Protein AF-A0A0V1LX92-F1 (afdb_monomer_lite)

InterPro domains:
  IPR004875 DDE superfamily endonuclease domain [PF03184] (35-81)
  IPR050863 Centromere and Transposable Element-Derived Protein [PTHR19303] (2-74)

Radius of gyration: 16.99 Å; chains: 1; bounding box: 35×37×46 Å

Structure (mmCIF, N/CA/C/O backbone):
data_AF-A0A0V1LX92-F1
#
_entry.id   AF-A0A0V1LX92-F1
#
loop_
_atom_site.group_PDB
_atom_site.id
_atom_site.type_symbol
_atom_site.label_atom_id
_atom_site.label_alt_id
_atom_site.label_comp_id
_atom_site.label_asym_id
_atom_site.label_entity_id
_atom_site.label_seq_id
_atom_site.pdbx_PDB_ins_code
_atom_site.Cartn_x
_atom_site.Cartn_y
_atom_site.Cartn_z
_atom_site.occupancy
_atom_site.B_iso_or_equiv
_atom_site.auth_seq_id
_atom_site.auth_comp_id
_atom_site.auth_asym_id
_atom_site.auth_atom_id
_atom_site.pdbx_PDB_model_num
ATOM 1 N N . LEU A 1 1 ? 13.844 -5.878 -19.851 1.00 78.12 1 LEU A N 1
ATOM 2 C CA . LEU A 1 1 ? 13.465 -4.606 -19.190 1.00 78.12 1 LEU A CA 1
ATOM 3 C C . LEU A 1 1 ? 13.637 -4.802 -17.695 1.00 78.12 1 LEU A C 1
ATOM 5 O O . LEU A 1 1 ? 13.125 -5.791 -17.189 1.00 78.12 1 LEU A O 1
ATOM 9 N N . VAL A 1 2 ? 14.383 -3.928 -17.021 1.00 91.50 2 VAL A N 1
ATOM 10 C CA . VAL A 1 2 ? 14.595 -4.022 -15.568 1.00 91.50 2 VAL A CA 1
ATOM 11 C C . VAL A 1 2 ? 13.520 -3.200 -14.863 1.00 91.50 2 VAL A C 1
ATOM 13 O O . VAL A 1 2 ? 13.313 -2.032 -15.202 1.00 91.50 2 VAL A O 1
ATOM 16 N N . TYR A 1 3 ? 12.835 -3.830 -13.914 1.00 95.38 3 TYR A N 1
ATOM 17 C CA . TYR A 1 3 ? 11.839 -3.208 -13.048 1.00 95.38 3 TYR A CA 1
ATOM 18 C C . TYR A 1 3 ? 12.308 -3.311 -11.607 1.00 95.38 3 TYR A C 1
ATOM 20 O O . TYR A 1 3 ? 12.867 -4.335 -11.218 1.00 95.38 3 TYR A O 1
ATOM 28 N N . ASN A 1 4 ? 12.057 -2.259 -10.837 1.00 95.31 4 ASN A N 1
ATOM 29 C CA . ASN A 1 4 ? 12.191 -2.295 -9.393 1.00 95.31 4 ASN A CA 1
ATOM 30 C C . ASN A 1 4 ? 10.801 -2.326 -8.762 1.00 95.31 4 ASN A C 1
ATOM 32 O O . ASN A 1 4 ? 9.892 -1.651 -9.256 1.00 95.31 4 ASN A O 1
ATOM 36 N N . ALA A 1 5 ? 10.662 -3.082 -7.678 1.00 95.19 5 ALA A N 1
ATOM 37 C CA . ALA A 1 5 ? 9.459 -3.120 -6.868 1.00 95.19 5 ALA A CA 1
ATOM 38 C C . ALA A 1 5 ? 9.816 -2.822 -5.414 1.00 95.19 5 ALA A C 1
ATOM 40 O O . ALA A 1 5 ? 10.834 -3.310 -4.929 1.00 95.19 5 ALA A O 1
ATOM 41 N N . ASP A 1 6 ? 8.993 -2.020 -4.747 1.00 94.94 6 ASP A N 1
ATOM 42 C CA . ASP A 1 6 ? 9.214 -1.644 -3.354 1.00 94.94 6 ASP A CA 1
ATOM 43 C C . ASP A 1 6 ? 7.890 -1.468 -2.606 1.00 94.94 6 ASP A C 1
ATOM 45 O O . ASP A 1 6 ? 6.865 -1.087 -3.193 1.00 94.94 6 ASP A O 1
ATOM 49 N N . GLU A 1 7 ? 7.923 -1.767 -1.311 1.00 93.69 7 GLU A N 1
ATOM 50 C CA . GLU A 1 7 ? 6.779 -1.681 -0.408 1.00 93.69 7 GLU A CA 1
ATOM 51 C C . GLU A 1 7 ? 6.832 -0.383 0.396 1.00 93.69 7 GLU A C 1
ATOM 53 O O . GLU A 1 7 ? 7.842 -0.032 1.000 1.00 93.69 7 GLU A O 1
ATOM 58 N N . THR A 1 8 ? 5.710 0.328 0.455 1.00 92.12 8 THR A N 1
ATOM 59 C CA . THR A 1 8 ? 5.573 1.526 1.282 1.00 92.12 8 THR A CA 1
ATOM 60 C C . THR A 1 8 ? 4.306 1.469 2.121 1.00 92.12 8 THR A C 1
ATOM 62 O O . THR A 1 8 ? 3.261 0.990 1.682 1.00 92.12 8 THR A O 1
ATOM 65 N N . SER A 1 9 ? 4.386 1.967 3.350 1.00 90.19 9 SER A N 1
ATOM 66 C CA . SER A 1 9 ? 3.237 2.057 4.248 1.00 90.19 9 SER A CA 1
ATOM 67 C C . SER A 1 9 ? 2.531 3.396 4.060 1.00 90.19 9 SER A C 1
ATOM 69 O O . SER A 1 9 ? 3.101 4.456 4.307 1.00 90.19 9 SER A O 1
ATOM 71 N N . LEU A 1 10 ? 1.258 3.354 3.678 1.00 86.56 10 LEU A N 1
ATOM 72 C CA . LEU A 1 10 ? 0.388 4.519 3.586 1.00 86.56 10 LEU A CA 1
ATOM 73 C C . LEU A 1 10 ? -0.433 4.649 4.873 1.00 86.56 10 LEU A C 1
ATOM 75 O O . LEU A 1 10 ? -1.208 3.760 5.235 1.00 86.56 10 LEU A O 1
ATOM 79 N N . ILE A 1 11 ? -0.281 5.781 5.556 1.00 81.25 11 ILE A N 1
ATOM 80 C CA . ILE A 1 11 ? -1.062 6.117 6.749 1.00 81.25 11 ILE A CA 1
ATOM 81 C C . ILE A 1 11 ? -2.267 6.949 6.310 1.00 81.25 11 ILE A C 1
ATOM 83 O O . ILE A 1 11 ? -2.105 7.992 5.679 1.00 81.25 11 ILE A O 1
ATOM 87 N N . TRP A 1 12 ? -3.475 6.514 6.662 1.00 72.81 12 TRP A N 1
ATOM 88 C CA . TRP A 1 12 ? -4.712 7.239 6.380 1.00 72.81 12 TRP A CA 1
ATOM 89 C C . TRP A 1 12 ? -5.491 7.510 7.674 1.00 72.81 12 TRP A C 1
ATOM 91 O O . TRP A 1 12 ? -5.282 6.843 8.689 1.00 72.81 12 TRP A O 1
ATOM 101 N N . LYS A 1 13 ? -6.345 8.547 7.649 1.00 69.62 13 LYS A N 1
ATOM 102 C CA . LYS A 1 13 ? -7.053 9.120 8.819 1.00 69.62 13 LYS A CA 1
ATOM 103 C C . LYS A 1 13 ? -6.156 9.687 9.933 1.00 69.62 13 LYS A C 1
ATOM 105 O O . LYS A 1 13 ? -6.635 9.954 11.033 1.00 69.62 13 LYS A O 1
ATOM 110 N N . TYR A 1 14 ? -4.876 9.935 9.654 1.00 73.75 14 TYR A N 1
ATOM 111 C CA . TYR A 1 14 ? -4.003 10.599 10.617 1.00 73.75 14 TYR A CA 1
ATOM 112 C C . TYR A 1 14 ? -4.373 12.078 10.755 1.00 73.75 14 TYR A C 1
ATOM 114 O O . TYR A 1 14 ? -4.311 12.831 9.784 1.00 73.75 14 TYR A O 1
ATOM 122 N N . LEU A 1 15 ? -4.743 12.494 11.964 1.00 73.25 15 LEU A N 1
ATOM 123 C CA . LEU A 1 15 ? -4.924 13.904 12.286 1.00 73.25 15 LEU A CA 1
ATOM 124 C C . LEU A 1 15 ? -3.551 14.552 12.514 1.00 73.25 15 LEU A C 1
ATOM 126 O O . LEU A 1 15 ? -2.753 14.000 13.275 1.00 73.25 15 LEU A O 1
ATOM 130 N N . PRO A 1 16 ? -3.263 15.719 11.908 1.00 70.38 16 PRO A N 1
ATOM 131 C CA . PRO A 1 16 ? -2.034 16.456 12.180 1.00 70.38 16 PRO A CA 1
ATOM 132 C C . PRO A 1 16 ? -1.952 16.818 13.662 1.00 70.38 16 PRO A C 1
ATOM 134 O O . PRO A 1 16 ? -2.920 17.332 14.217 1.00 70.38 16 PRO A O 1
ATOM 137 N N . GLU A 1 17 ? -0.798 16.596 14.292 1.00 65.94 17 GLU A N 1
ATOM 138 C CA . GLU A 1 17 ? -0.639 16.707 15.750 1.00 65.94 17 GLU A CA 1
ATOM 139 C C . GLU A 1 17 ? -0.848 18.112 16.326 1.00 65.94 17 GLU A C 1
ATOM 141 O O . GLU A 1 17 ? -1.105 18.230 17.527 1.00 65.94 17 GLU A O 1
ATOM 146 N N . THR A 1 18 ? -0.726 19.139 15.483 1.00 66.19 18 THR A N 1
ATOM 147 C CA . THR A 1 18 ? -0.634 20.557 15.856 1.00 66.19 18 THR A CA 1
ATOM 148 C C . THR A 1 18 ? -1.828 21.394 15.396 1.00 66.19 18 THR A C 1
ATOM 150 O O . THR A 1 18 ? -1.812 22.616 15.529 1.00 66.19 18 THR A O 1
ATOM 153 N N . SER A 1 19 ? -2.879 20.778 14.850 1.00 69.88 19 SER A N 1
ATOM 154 C CA . SER A 1 19 ? -4.075 21.531 14.453 1.00 69.88 19 SER A CA 1
ATOM 155 C C . SER A 1 19 ? -4.959 21.848 15.667 1.00 69.88 19 SER A C 1
ATOM 157 O O . SER A 1 19 ? -5.081 21.020 16.573 1.00 69.88 19 SER A O 1
ATOM 159 N N . LEU A 1 20 ? -5.627 23.012 15.672 1.00 65.75 20 LEU A N 1
ATOM 160 C CA . LEU A 1 20 ? -6.606 23.376 16.713 1.00 65.75 20 LEU A CA 1
ATOM 161 C C . LEU A 1 20 ? -7.674 22.283 16.892 1.00 65.75 20 LEU A C 1
ATOM 163 O O . LEU A 1 20 ? -8.002 21.917 18.016 1.00 65.75 20 LEU A O 1
ATOM 167 N N . VAL A 1 21 ? -8.131 21.695 15.781 1.00 67.06 21 VAL A N 1
ATOM 168 C CA . VAL A 1 21 ? -9.067 20.560 15.767 1.00 67.06 21 VAL A CA 1
ATOM 169 C C . VAL A 1 21 ? -8.474 19.347 16.490 1.00 67.06 21 VAL A C 1
ATOM 171 O O . VAL A 1 21 ? -9.132 18.786 17.357 1.00 67.06 21 VAL A O 1
ATOM 174 N N . SER A 1 22 ? -7.209 18.992 16.233 1.00 66.25 22 SER A N 1
ATOM 175 C CA . SER A 1 22 ? -6.556 17.864 16.914 1.00 66.25 22 SER A CA 1
ATOM 176 C C . SER A 1 22 ? -6.363 18.077 18.417 1.00 66.25 22 SER A C 1
ATOM 178 O O . SER A 1 22 ? -6.462 17.117 19.175 1.00 66.25 22 SER A O 1
ATOM 180 N N . MET A 1 23 ? -6.102 19.309 18.873 1.00 66.75 23 MET A N 1
ATOM 181 C CA . MET A 1 23 ? -6.008 19.602 20.309 1.00 66.75 23 MET A CA 1
ATOM 182 C C . MET A 1 23 ? -7.373 19.458 20.980 1.00 66.75 23 MET A C 1
ATOM 184 O O . MET A 1 23 ? -7.460 18.824 22.028 1.00 66.75 23 MET A O 1
ATOM 188 N N . MET A 1 24 ? -8.434 19.978 20.354 1.00 68.19 24 MET A N 1
ATOM 189 C CA . MET A 1 24 ? -9.800 19.862 20.872 1.00 68.19 24 MET A CA 1
ATOM 190 C C . MET A 1 24 ? -10.288 18.407 20.879 1.00 68.19 24 MET A C 1
ATOM 192 O O . MET A 1 24 ? -10.848 17.949 21.876 1.00 68.19 24 MET A O 1
ATOM 196 N N . GLU A 1 25 ? -10.024 17.645 19.817 1.00 72.00 25 GLU A N 1
ATOM 197 C CA . GLU A 1 25 ? -10.385 16.228 19.745 1.00 72.00 25 GLU A CA 1
ATOM 198 C C . GLU A 1 25 ? -9.602 15.381 20.755 1.00 72.00 25 GLU A C 1
ATOM 200 O O . GLU A 1 25 ? -10.212 14.564 21.434 1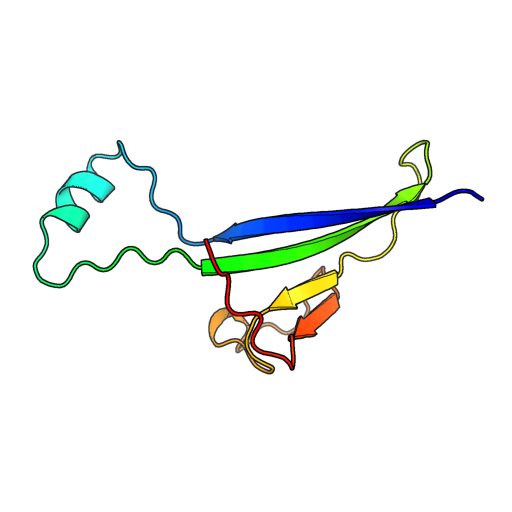.00 72.00 25 GLU A O 1
ATOM 205 N N . LYS A 1 26 ? -8.293 15.615 20.950 1.00 70.44 26 LYS A N 1
ATOM 206 C CA . LYS A 1 26 ? -7.490 14.930 21.988 1.00 70.44 26 LYS A CA 1
ATOM 207 C C . LYS A 1 26 ? -8.046 15.133 23.399 1.00 70.44 26 LYS A C 1
ATOM 209 O O . LYS A 1 26 ? -7.882 14.257 24.244 1.00 70.44 26 LYS A O 1
ATOM 214 N N . THR A 1 27 ? -8.675 16.278 23.659 1.00 74.56 27 THR A N 1
ATOM 215 C CA . THR A 1 27 ? -9.291 16.590 24.958 1.00 74.56 27 THR A CA 1
ATOM 216 C C . THR A 1 27 ? -10.713 16.047 25.120 1.00 74.56 27 THR A C 1
ATOM 218 O O . THR A 1 27 ? -11.247 16.077 26.228 1.00 74.56 27 THR A O 1
ATOM 221 N N . ALA A 1 28 ? -11.336 15.533 24.054 1.00 79.25 28 ALA A N 1
ATOM 222 C CA . ALA A 1 28 ? -12.675 14.962 24.118 1.00 79.25 28 ALA A CA 1
ATOM 223 C C . ALA A 1 28 ? -12.667 13.589 24.816 1.00 79.25 28 ALA A C 1
ATOM 225 O O . ALA A 1 28 ? -11.818 12.731 24.552 1.00 79.25 28 ALA A O 1
ATOM 226 N N . SER A 1 29 ? -13.644 13.350 25.695 1.00 69.81 29 SER A N 1
ATOM 227 C CA . SER A 1 29 ? -13.790 12.058 26.367 1.00 69.81 29 SER A CA 1
ATOM 228 C C . SER A 1 29 ? -14.089 10.951 25.345 1.00 69.81 29 SER A C 1
ATOM 230 O O . SER A 1 29 ? -15.031 11.034 24.561 1.00 69.81 29 SER A O 1
ATOM 232 N N . GLY A 1 30 ? -13.257 9.905 25.333 1.00 70.31 30 GLY A N 1
ATOM 233 C CA . GLY A 1 30 ? -13.378 8.788 24.387 1.00 70.31 30 GLY A CA 1
ATOM 234 C C . GLY A 1 30 ? -12.621 8.957 23.064 1.00 70.31 30 GLY A C 1
ATOM 235 O O . GLY A 1 30 ? -12.781 8.119 22.174 1.00 70.31 30 GLY A O 1
ATOM 236 N N . PHE A 1 31 ? -11.778 9.986 22.918 1.00 70.81 31 PHE A N 1
ATOM 237 C CA . PHE A 1 31 ? -10.935 10.135 21.733 1.00 70.81 31 PHE A CA 1
ATOM 238 C C . PHE A 1 31 ? -9.961 8.961 21.568 1.00 70.81 31 PHE A C 1
ATOM 240 O O . PHE A 1 31 ? -9.157 8.652 22.449 1.00 70.81 31 PHE A O 1
ATOM 247 N N . LYS A 1 32 ? -10.005 8.326 20.393 1.00 67.56 32 LYS A N 1
ATOM 248 C CA . LYS A 1 32 ? -9.043 7.314 19.958 1.00 67.56 32 LYS 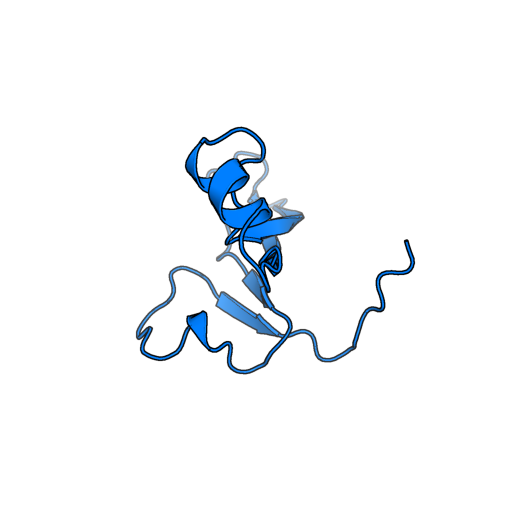A CA 1
ATOM 249 C C . LYS A 1 32 ? -8.458 7.752 18.627 1.00 67.56 32 LYS A C 1
ATOM 251 O O . LYS A 1 32 ? -9.187 7.869 17.644 1.00 67.56 32 LYS A O 1
ATOM 256 N N . LEU A 1 33 ? -7.140 7.944 18.588 1.00 67.50 33 LEU A N 1
ATOM 257 C CA . LEU A 1 33 ? -6.441 8.279 17.353 1.00 67.50 33 LEU A CA 1
ATOM 258 C C . LEU A 1 33 ? -6.687 7.176 16.314 1.00 67.50 33 LEU A C 1
ATOM 260 O O . LEU A 1 33 ? -6.270 6.028 16.488 1.00 67.50 33 LEU A O 1
ATOM 264 N N . CYS A 1 34 ? -7.381 7.519 15.230 1.00 65.56 34 CYS A N 1
ATOM 265 C CA . CYS A 1 34 ? -7.655 6.590 14.143 1.00 65.56 34 CYS A CA 1
ATOM 266 C C . CYS A 1 34 ? -6.459 6.568 13.185 1.00 65.56 34 CYS A C 1
ATOM 268 O O . CYS A 1 34 ? -6.481 7.175 12.121 1.00 65.56 34 CYS A O 1
ATOM 270 N N . LYS A 1 35 ? -5.380 5.895 13.589 1.00 71.19 35 LYS A N 1
ATOM 271 C CA . LYS A 1 35 ? -4.236 5.625 12.715 1.00 71.19 35 LYS A CA 1
ATOM 272 C C . LYS A 1 35 ? -4.460 4.279 12.040 1.00 71.19 35 LYS A C 1
ATOM 274 O O . LYS A 1 35 ? -4.240 3.232 12.648 1.00 71.19 35 LYS A O 1
ATOM 279 N N . GLU A 1 36 ? -4.919 4.301 10.797 1.00 76.50 36 GLU A N 1
ATOM 280 C CA . GLU A 1 36 ? -4.998 3.094 9.980 1.00 76.50 36 GLU A CA 1
ATOM 281 C C . GLU A 1 36 ? -3.857 3.119 8.956 1.00 76.50 36 GLU A C 1
ATOM 283 O O . GLU A 1 36 ? -3.634 4.112 8.264 1.00 76.50 36 GLU A O 1
ATOM 288 N N . THR A 1 37 ? -3.093 2.031 8.892 1.00 82.00 37 THR A N 1
ATOM 289 C CA . THR A 1 37 ? -2.005 1.846 7.929 1.00 82.00 37 THR A CA 1
ATOM 290 C C . THR A 1 37 ? -2.382 0.757 6.937 1.00 82.00 37 THR A C 1
ATOM 292 O O . THR A 1 37 ? -3.000 -0.251 7.297 1.00 82.00 37 THR A O 1
ATOM 295 N N . VAL A 1 38 ? -2.045 0.984 5.673 1.00 87.06 38 VAL A N 1
ATOM 296 C CA . VAL A 1 38 ? -2.195 0.026 4.573 1.00 87.06 38 VAL A CA 1
ATOM 297 C C . VAL A 1 38 ? -0.883 -0.035 3.806 1.00 87.06 38 VAL A C 1
ATOM 299 O O . VAL A 1 38 ? -0.189 0.973 3.697 1.00 87.06 38 VAL A O 1
ATOM 302 N N . THR A 1 39 ? -0.535 -1.204 3.286 1.00 91.94 39 THR A N 1
ATOM 303 C CA . THR A 1 39 ? 0.714 -1.394 2.541 1.00 91.94 39 THR A CA 1
ATOM 304 C C . THR A 1 39 ? 0.445 -1.205 1.057 1.00 91.94 39 THR A C 1
ATOM 306 O O . THR A 1 39 ? -0.561 -1.684 0.536 1.00 91.94 39 THR A O 1
ATOM 309 N N . LEU A 1 40 ? 1.333 -0.499 0.371 1.00 93.69 40 LEU A N 1
ATOM 310 C CA . LEU A 1 40 ? 1.282 -0.263 -1.061 1.00 93.69 40 LEU A CA 1
ATOM 311 C C . LEU A 1 40 ? 2.543 -0.841 -1.699 1.00 93.69 40 LEU A C 1
ATOM 313 O O . LEU A 1 40 ? 3.650 -0.429 -1.363 1.00 93.69 40 LEU A O 1
ATOM 317 N N . LEU A 1 41 ? 2.375 -1.759 -2.644 1.00 95.19 41 LEU A N 1
ATOM 318 C CA . LEU A 1 41 ? 3.468 -2.257 -3.470 1.00 95.19 41 LEU A CA 1
ATOM 319 C C . LEU A 1 41 ? 3.494 -1.468 -4.782 1.00 95.19 41 LEU A C 1
ATOM 321 O O . LEU A 1 41 ? 2.521 -1.457 -5.548 1.00 95.19 41 LEU A O 1
ATOM 325 N N . CYS A 1 42 ? 4.618 -0.807 -5.031 1.00 94.94 42 CYS A N 1
ATOM 326 C CA . CYS A 1 42 ? 4.881 -0.051 -6.249 1.00 94.94 42 CYS A CA 1
ATOM 327 C C . CYS A 1 42 ? 5.851 -0.835 -7.131 1.00 94.94 42 CYS A C 1
ATOM 329 O O . CYS A 1 42 ? 6.799 -1.417 -6.619 1.00 94.94 42 CYS A O 1
ATOM 331 N N . CYS A 1 43 ? 5.662 -0.817 -8.453 1.00 95.81 43 CYS A N 1
ATOM 332 C CA . CYS A 1 43 ? 6.630 -1.392 -9.386 1.00 95.81 43 CYS A CA 1
ATOM 333 C C . CYS A 1 43 ? 6.746 -0.546 -10.658 1.00 95.81 43 CYS A C 1
ATOM 335 O O . CYS A 1 43 ? 5.740 -0.215 -11.292 1.00 95.81 43 CYS A O 1
ATOM 337 N N . ALA A 1 44 ? 7.972 -0.175 -11.028 1.00 96.44 44 ALA A N 1
ATOM 338 C CA . ALA A 1 44 ? 8.256 0.709 -12.156 1.00 96.44 44 ALA A CA 1
ATOM 339 C C . ALA A 1 44 ? 9.583 0.361 -12.841 1.00 96.44 44 ALA A C 1
ATOM 341 O O . ALA A 1 44 ? 10.476 -0.237 -12.238 1.00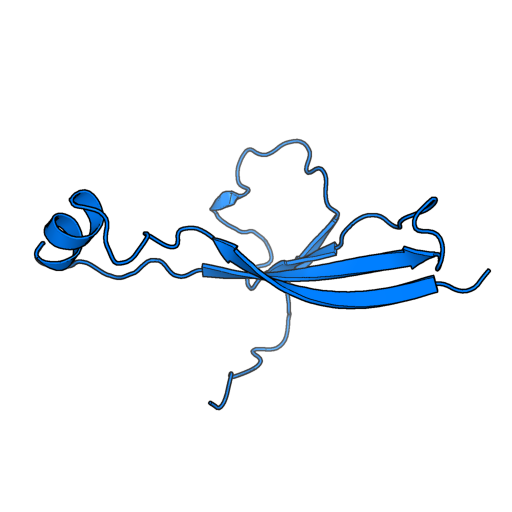 96.44 44 ALA A O 1
ATOM 342 N N . ASN A 1 45 ? 9.718 0.737 -14.114 1.00 95.56 45 ASN A N 1
ATOM 343 C CA . ASN A 1 45 ? 11.002 0.647 -14.805 1.00 95.56 45 ASN A CA 1
ATOM 344 C C . ASN A 1 45 ? 11.968 1.739 -14.312 1.00 95.56 45 ASN A C 1
ATOM 346 O O . ASN A 1 45 ? 11.548 2.749 -13.749 1.00 95.56 45 ASN A O 1
ATOM 350 N N . ALA A 1 46 ? 13.266 1.564 -14.568 1.00 93.19 46 ALA A N 1
ATOM 351 C CA . ALA A 1 46 ? 14.311 2.465 -14.063 1.00 93.19 46 ALA A CA 1
ATOM 352 C C . ALA A 1 46 ? 14.141 3.946 -14.470 1.00 93.19 46 ALA A C 1
ATOM 354 O O . ALA A 1 46 ? 14.576 4.835 -13.749 1.00 93.19 46 ALA A O 1
ATOM 355 N N . ILE A 1 47 ? 13.502 4.213 -15.614 1.00 93.44 47 ILE A N 1
ATOM 356 C CA . ILE A 1 47 ? 13.286 5.571 -16.150 1.00 93.44 47 ILE A CA 1
ATOM 357 C C . ILE A 1 47 ? 11.909 6.133 -15.723 1.00 93.44 47 ILE A C 1
ATOM 359 O O . ILE A 1 47 ? 11.611 7.305 -15.927 1.00 93.44 47 ILE A O 1
ATOM 363 N N . GLY A 1 48 ? 11.042 5.314 -15.121 1.00 91.69 48 GLY A N 1
ATOM 364 C CA . GLY A 1 48 ? 9.720 5.711 -14.626 1.00 91.69 48 GLY A CA 1
ATOM 365 C C . GLY A 1 48 ? 8.639 5.916 -15.695 1.00 91.69 48 GLY A C 1
ATOM 366 O O . GLY A 1 48 ? 7.529 6.322 -15.343 1.00 91.69 48 GLY A O 1
ATOM 367 N N . SER A 1 49 ? 8.935 5.628 -16.969 1.00 94.19 49 SER A N 1
ATOM 368 C CA . SER A 1 49 ? 8.001 5.760 -18.099 1.00 94.19 49 SER A CA 1
ATOM 369 C C . SER A 1 49 ? 6.915 4.687 -18.125 1.00 94.19 49 SER A C 1
ATOM 371 O O . SER A 1 49 ? 5.860 4.892 -18.719 1.00 94.19 49 SER A O 1
ATOM 373 N N . HIS A 1 50 ? 7.159 3.551 -17.476 1.00 95.44 50 HIS A N 1
ATOM 374 C CA . HIS A 1 50 ? 6.177 2.490 -17.326 1.00 95.44 50 HIS A CA 1
ATOM 375 C C . HIS A 1 50 ? 6.118 2.028 -15.874 1.00 95.44 50 HIS A C 1
ATOM 377 O O . HIS A 1 50 ? 7.147 1.810 -15.227 1.00 95.44 50 HIS A O 1
ATOM 383 N N . ARG A 1 51 ? 4.894 1.873 -15.373 1.00 93.69 51 ARG A N 1
ATOM 384 C CA . ARG A 1 51 ? 4.597 1.453 -14.004 1.00 93.69 51 ARG A CA 1
ATOM 385 C C . ARG A 1 51 ? 3.517 0.387 -14.049 1.00 93.69 51 ARG A C 1
ATOM 387 O O . ARG A 1 51 ? 2.568 0.512 -14.822 1.00 93.69 51 ARG A O 1
ATOM 394 N N . LEU A 1 52 ? 3.666 -0.646 -13.231 1.00 93.94 52 LEU A N 1
ATOM 395 C CA . LEU A 1 52 ? 2.613 -1.637 -13.046 1.00 93.94 52 LEU A CA 1
ATOM 396 C C . LEU A 1 52 ? 1.482 -1.044 -12.187 1.00 93.94 52 LEU A C 1
ATOM 398 O O . LEU A 1 52 ? 1.720 -0.083 -11.446 1.00 93.94 52 LEU A O 1
ATOM 402 N N . PRO A 1 53 ? 0.256 -1.597 -12.265 1.00 95.00 53 PRO A N 1
ATOM 403 C CA . PRO A 1 53 ? -0.823 -1.218 -11.363 1.00 95.00 53 PRO A CA 1
ATOM 404 C C . PRO A 1 53 ? -0.388 -1.337 -9.901 1.00 95.00 53 PRO A C 1
ATOM 406 O O . PRO A 1 53 ? 0.232 -2.326 -9.511 1.00 95.00 53 PRO A O 1
ATOM 409 N N . LEU A 1 54 ? -0.731 -0.333 -9.096 1.00 95.38 54 LEU A N 1
ATOM 410 C CA . LEU A 1 54 ? -0.456 -0.352 -7.663 1.00 95.38 54 LEU A CA 1
ATOM 411 C C . LEU A 1 54 ? -1.255 -1.466 -6.988 1.00 95.38 54 LEU A C 1
ATOM 413 O O . LEU A 1 54 ? -2.457 -1.603 -7.243 1.00 95.38 54 LEU A O 1
ATOM 417 N N . LEU A 1 55 ? -0.601 -2.204 -6.095 1.00 95.12 55 LEU A N 1
ATOM 418 C CA . LEU A 1 55 ? -1.251 -3.186 -5.236 1.00 95.12 55 LEU A CA 1
ATOM 419 C C . LEU A 1 55 ? -1.377 -2.615 -3.824 1.00 95.12 55 LEU A C 1
ATOM 421 O O . LEU A 1 55 ? -0.381 -2.358 -3.153 1.00 95.12 55 LEU A O 1
ATOM 425 N N . LEU A 1 56 ? -2.615 -2.424 -3.385 1.00 92.88 56 LEU A N 1
ATOM 426 C CA . LEU A 1 56 ? -2.969 -2.023 -2.034 1.00 92.88 56 LEU A CA 1
ATOM 427 C C . LEU A 1 56 ? -3.295 -3.271 -1.211 1.00 92.88 56 LEU A C 1
ATOM 429 O O . LEU A 1 56 ? -4.278 -3.955 -1.494 1.00 92.88 56 LEU A O 1
ATOM 433 N N . VAL A 1 57 ? -2.508 -3.536 -0.172 1.00 91.88 57 VAL A N 1
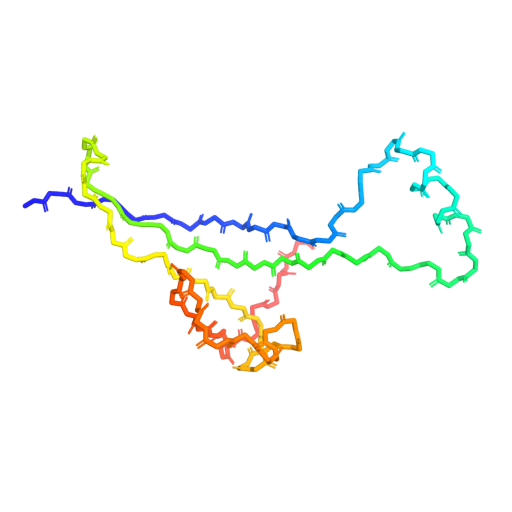ATOM 434 C CA . VAL A 1 57 ? -2.707 -4.657 0.749 1.00 91.88 57 VAL A CA 1
ATOM 435 C C . VAL A 1 57 ? -3.234 -4.135 2.082 1.00 91.88 57 VAL A C 1
ATOM 437 O O . VAL A 1 57 ? -2.581 -3.355 2.778 1.00 91.88 57 VAL A O 1
ATOM 440 N N . GLY A 1 58 ? -4.446 -4.557 2.443 1.00 89.25 58 GLY A N 1
ATOM 441 C CA . GLY A 1 58 ? -5.060 -4.225 3.730 1.00 89.25 58 GLY A CA 1
ATOM 442 C C . GLY A 1 58 ? -5.156 -5.410 4.692 1.00 89.25 58 GLY A C 1
ATOM 443 O O . GLY A 1 58 ? -4.730 -6.524 4.407 1.00 89.25 58 GLY A O 1
ATOM 444 N N . LYS A 1 59 ? -5.768 -5.169 5.857 1.00 85.69 59 LYS A N 1
ATOM 445 C CA . LYS A 1 59 ? -5.945 -6.186 6.913 1.00 85.69 59 LYS A CA 1
ATOM 446 C C . LYS A 1 59 ? -7.200 -7.052 6.752 1.00 85.69 59 LYS A C 1
ATOM 448 O O . LYS A 1 59 ? -7.304 -8.097 7.378 1.00 85.69 59 LYS A O 1
ATOM 453 N N . SER A 1 60 ? -8.190 -6.599 5.984 1.00 87.25 60 SER A N 1
ATOM 454 C CA . SER A 1 60 ? -9.504 -7.246 5.885 1.00 87.25 60 SER A CA 1
ATOM 455 C C . SER A 1 60 ? -9.856 -7.515 4.438 1.00 87.25 60 SER A C 1
ATOM 457 O O . SER A 1 60 ? -9.790 -6.611 3.624 1.00 87.25 60 SER A O 1
ATOM 459 N N . LYS A 1 61 ? -10.367 -8.709 4.135 1.00 89.19 61 LYS A N 1
ATOM 460 C CA . LYS A 1 61 ? -10.867 -9.060 2.798 1.00 89.19 61 LYS A CA 1
ATOM 461 C C . LYS A 1 61 ? -11.878 -8.062 2.226 1.00 89.19 61 LYS A C 1
ATOM 463 O O . LYS A 1 61 ? -11.967 -7.892 1.014 1.00 89.19 61 LYS A O 1
ATOM 468 N N . ARG A 1 62 ? -12.680 -7.433 3.090 1.00 87.38 62 ARG A N 1
ATOM 469 C CA . ARG A 1 62 ? -13.696 -6.443 2.710 1.00 87.38 62 ARG A CA 1
ATOM 470 C C . ARG A 1 62 ? -13.625 -5.241 3.651 1.00 87.38 62 ARG A C 1
ATOM 472 O O . ARG A 1 62 ? -14.336 -5.214 4.660 1.00 87.38 62 ARG A O 1
ATOM 479 N N . PRO A 1 63 ? -12.766 -4.250 3.366 1.00 85.88 63 PRO A N 1
ATOM 480 C CA . PRO A 1 63 ? -12.664 -3.056 4.191 1.00 85.88 63 PRO A CA 1
ATOM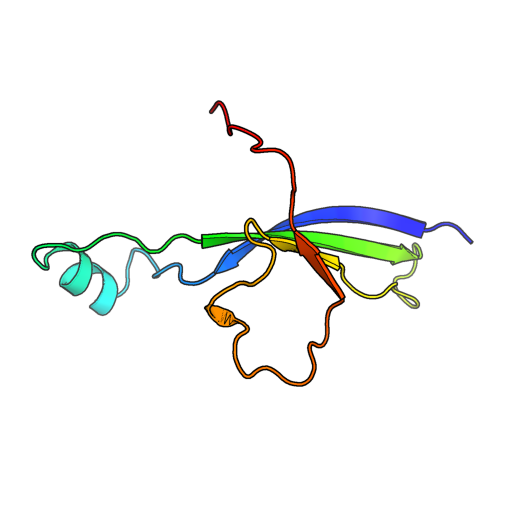 481 C C . PRO A 1 63 ? -13.966 -2.262 4.161 1.00 85.88 63 PRO A C 1
ATOM 483 O O . PRO A 1 63 ? -14.512 -1.986 3.094 1.00 85.88 63 PRO A O 1
ATOM 486 N N . ARG A 1 64 ? -14.434 -1.822 5.334 1.00 84.44 64 ARG A N 1
ATOM 487 C CA . ARG A 1 64 ? -15.637 -0.978 5.440 1.00 84.44 64 ARG A CA 1
ATOM 488 C C . ARG A 1 64 ? -15.510 0.322 4.645 1.00 84.44 64 ARG A C 1
ATOM 490 O O . ARG A 1 64 ? -16.489 0.780 4.075 1.00 84.44 64 ARG A O 1
ATOM 497 N N . ALA A 1 65 ? -14.299 0.871 4.563 1.00 80.38 65 ALA A N 1
ATOM 498 C CA . ALA A 1 65 ? -14.010 2.093 3.814 1.00 80.38 65 ALA A CA 1
ATOM 499 C C . ALA A 1 65 ? -14.172 1.952 2.290 1.00 80.38 65 ALA A C 1
ATOM 501 O O . ALA A 1 65 ? -14.230 2.958 1.596 1.00 80.38 65 ALA A O 1
ATOM 502 N N . MET A 1 66 ? -14.241 0.723 1.772 1.00 84.38 66 MET A N 1
ATOM 503 C CA . MET A 1 66 ? -14.384 0.441 0.341 1.00 84.38 66 MET A CA 1
ATOM 504 C C . MET A 1 66 ? -15.791 -0.050 -0.028 1.00 84.38 66 MET A C 1
ATOM 506 O O . MET A 1 66 ? -16.045 -0.395 -1.181 1.00 84.38 66 MET A O 1
ATOM 510 N N . ILE A 1 67 ? -16.727 -0.086 0.927 1.00 87.50 67 ILE A N 1
ATOM 511 C CA . ILE A 1 67 ? -18.126 -0.429 0.648 1.00 87.50 67 ILE A CA 1
ATOM 512 C C . ILE A 1 67 ? -18.732 0.658 -0.247 1.00 87.50 67 ILE A C 1
ATOM 514 O O . ILE A 1 67 ? -18.622 1.844 0.045 1.00 87.50 67 ILE A O 1
ATOM 518 N N . GLY A 1 68 ? -19.374 0.248 -1.344 1.00 87.81 68 GLY A N 1
ATOM 519 C CA . GLY A 1 68 ? -19.986 1.165 -2.314 1.00 87.81 68 GLY A CA 1
ATOM 520 C C . GLY A 1 68 ? -19.014 1.748 -3.345 1.00 87.81 68 GLY A C 1
ATOM 521 O O . GLY A 1 68 ? -19.452 2.439 -4.264 1.00 87.81 68 GLY A O 1
ATOM 522 N N . VAL A 1 69 ? -17.716 1.440 -3.254 1.00 87.75 69 VAL A N 1
ATOM 523 C CA . VAL A 1 69 ? -16.738 1.836 -4.274 1.00 87.75 69 VAL A CA 1
ATOM 524 C C . VAL A 1 69 ? -16.824 0.870 -5.455 1.00 87.75 69 VAL A C 1
ATOM 526 O O . VAL A 1 69 ? -16.496 -0.306 -5.333 1.00 87.75 69 VAL A O 1
ATOM 529 N N . GLN A 1 70 ? -17.273 1.369 -6.608 1.00 84.81 70 GLN A N 1
ATOM 530 C CA . GLN A 1 70 ? -17.506 0.540 -7.800 1.00 84.81 70 GLN A CA 1
ATOM 531 C C . GLN A 1 70 ? -16.222 0.219 -8.575 1.00 84.81 70 GLN A C 1
ATOM 533 O O . GLN A 1 70 ? -16.092 -0.862 -9.142 1.00 84.81 70 GLN A O 1
ATOM 538 N N . LYS A 1 71 ? -15.262 1.151 -8.604 1.00 88.31 71 LYS A N 1
ATOM 539 C CA . LYS A 1 71 ? -13.979 0.985 -9.292 1.00 88.31 71 LYS A CA 1
ATOM 540 C C . LYS A 1 71 ? -12.876 1.658 -8.493 1.00 88.31 71 LYS A C 1
ATOM 542 O O . LYS A 1 71 ? -12.973 2.840 -8.176 1.00 88.31 71 LYS A O 1
ATOM 547 N N . LEU A 1 72 ? -11.827 0.903 -8.193 1.00 87.75 72 LEU A N 1
ATOM 548 C CA . LEU A 1 72 ? -10.625 1.422 -7.555 1.00 87.75 72 LEU A CA 1
ATOM 549 C C . LEU A 1 72 ? -9.552 1.688 -8.613 1.00 87.75 72 LEU A C 1
ATOM 551 O O . LEU A 1 72 ? -9.435 0.912 -9.563 1.00 87.75 72 LEU A O 1
ATOM 555 N N . PRO A 1 73 ? -8.748 2.753 -8.456 1.00 89.69 73 PRO A N 1
ATOM 556 C CA . PRO A 1 73 ? -7.593 3.001 -9.318 1.00 89.69 73 PRO A CA 1
ATOM 557 C C . PRO A 1 73 ? -6.411 2.066 -9.006 1.00 89.69 73 PRO A C 1
ATOM 559 O O . PRO A 1 73 ? -5.369 2.157 -9.648 1.00 89.69 73 PRO A O 1
ATOM 562 N N . VAL A 1 74 ? -6.562 1.190 -8.009 1.00 91.88 74 VAL A N 1
ATOM 563 C CA . VAL A 1 74 ? -5.549 0.253 -7.522 1.00 91.88 74 VAL A CA 1
ATOM 564 C C . VAL A 1 74 ? -6.128 -1.156 -7.470 1.00 91.88 74 VAL A C 1
ATOM 566 O O . VAL A 1 74 ? -7.341 -1.334 -7.320 1.00 91.88 74 VAL A O 1
ATOM 569 N N . VAL A 1 75 ? -5.258 -2.156 -7.556 1.00 93.88 75 VAL A N 1
ATOM 570 C CA . VAL A 1 75 ? -5.610 -3.542 -7.245 1.00 93.88 75 VAL A CA 1
ATOM 571 C C . VAL A 1 75 ? -5.626 -3.682 -5.728 1.00 93.88 75 VAL A C 1
ATOM 573 O O . VAL A 1 75 ? -4.718 -3.197 -5.060 1.00 93.88 75 VAL A O 1
ATOM 576 N N . TYR A 1 76 ? -6.664 -4.309 -5.178 1.00 92.12 76 TYR A N 1
ATOM 577 C CA . TYR A 1 76 ? -6.779 -4.531 -3.741 1.00 92.12 76 TYR A CA 1
ATOM 578 C C . TYR A 1 76 ? -6.591 -6.003 -3.397 1.00 92.12 76 TYR A C 1
ATOM 580 O O . TYR A 1 76 ? -7.243 -6.859 -3.997 1.00 92.12 76 TYR A O 1
ATOM 588 N N . ASP A 1 77 ? -5.777 -6.267 -2.382 1.00 92.69 77 ASP A N 1
ATOM 589 C CA . ASP A 1 77 ? -5.687 -7.567 -1.730 1.00 92.69 77 ASP A CA 1
ATOM 590 C C . ASP A 1 77 ? -5.616 -7.398 -0.205 1.00 92.69 77 ASP A C 1
ATOM 592 O O . ASP A 1 77 ? -5.562 -6.286 0.336 1.00 92.69 77 ASP A O 1
ATOM 596 N N . TYR A 1 78 ? -5.663 -8.504 0.521 1.00 90.81 78 TYR A N 1
ATOM 597 C CA . TYR A 1 78 ? -5.635 -8.514 1.971 1.00 90.81 78 TYR A CA 1
ATOM 598 C C . TYR A 1 78 ? -4.646 -9.543 2.493 1.00 90.81 78 TYR A C 1
ATOM 600 O O . TYR A 1 78 ? -4.518 -10.653 1.978 1.00 90.81 78 TYR A O 1
ATOM 608 N N . GLN A 1 79 ? -3.969 -9.185 3.576 1.00 85.69 79 GLN A N 1
ATOM 609 C CA . GLN A 1 79 ? -3.071 -10.109 4.234 1.00 85.69 79 GLN A CA 1
ATOM 610 C C . GLN A 1 79 ? -3.876 -11.184 4.985 1.00 85.69 79 GLN A C 1
ATOM 612 O O . GLN A 1 79 ? -4.802 -10.883 5.739 1.00 85.69 79 GLN A O 1
ATOM 617 N N . THR A 1 80 ? -3.507 -12.450 4.791 1.00 77.19 80 THR A N 1
ATOM 618 C CA . THR A 1 80 ? -4.151 -13.608 5.441 1.00 77.19 80 THR A CA 1
ATOM 619 C C . THR A 1 80 ? -3.464 -14.018 6.742 1.00 77.19 80 THR A C 1
ATOM 621 O O . THR A 1 80 ? -4.090 -14.649 7.592 1.00 77.19 80 THR A O 1
ATOM 624 N N . LYS A 1 81 ? -2.196 -13.633 6.930 1.00 73.12 81 LYS A N 1
ATOM 625 C CA . LYS A 1 81 ? -1.436 -13.854 8.167 1.00 73.12 81 LYS A CA 1
ATOM 626 C C . LYS A 1 81 ? -1.392 -12.581 9.008 1.00 73.12 81 LYS A C 1
ATOM 628 O O . LYS A 1 81 ? -0.977 -11.535 8.525 1.00 73.12 81 LYS A O 1
ATOM 633 N N . LEU A 1 82 ? -1.761 -12.665 10.283 1.00 56.53 82 LEU A N 1
ATOM 634 C CA . LEU A 1 82 ? -1.471 -11.585 11.226 1.00 56.53 82 LEU A CA 1
ATOM 635 C C . LEU A 1 82 ? 0.051 -11.481 11.363 1.00 56.53 82 LEU A C 1
ATOM 637 O O . LEU A 1 82 ? 0.673 -12.318 12.010 1.00 56.53 82 LEU A O 1
ATOM 641 N N . ILE A 1 83 ? 0.655 -10.482 10.724 1.00 56.72 83 ILE A N 1
ATOM 642 C CA . ILE A 1 83 ? 2.009 -10.070 11.074 1.00 56.72 83 ILE A CA 1
ATOM 643 C C . ILE A 1 83 ? 1.827 -9.246 12.341 1.00 56.72 83 ILE A C 1
ATOM 645 O O . ILE A 1 83 ? 1.357 -8.109 12.295 1.00 56.72 83 ILE A O 1
ATOM 649 N N . THR A 1 84 ? 2.079 -9.864 13.489 1.00 40.75 84 THR A N 1
ATOM 650 C CA . THR A 1 84 ? 2.245 -9.132 14.738 1.00 40.75 84 THR A CA 1
ATOM 651 C C . THR A 1 84 ? 3.462 -8.241 14.525 1.00 40.75 84 THR A C 1
ATOM 653 O O . THR A 1 84 ? 4.580 -8.739 14.434 1.00 40.75 84 THR A O 1
ATOM 656 N N . GLU A 1 85 ? 3.252 -6.937 14.358 1.00 45.53 85 GLU A N 1
ATOM 657 C CA . GLU A 1 85 ? 4.330 -5.962 14.488 1.00 45.53 85 GLU A CA 1
ATOM 658 C C . GLU A 1 85 ? 4.851 -6.073 15.927 1.00 45.53 85 GLU A C 1
ATOM 660 O O . GLU A 1 85 ? 4.253 -5.548 16.863 1.00 45.53 85 GLU A O 1
ATOM 665 N N . SER A 1 86 ? 5.918 -6.846 16.119 1.00 35.69 86 SER A N 1
ATOM 666 C CA . SER A 1 86 ? 6.797 -6.729 17.274 1.00 35.69 86 SER A CA 1
ATOM 667 C C . 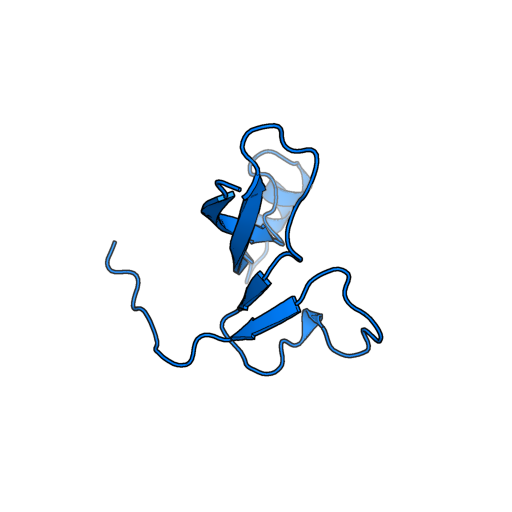SER A 1 86 ? 7.709 -5.531 17.024 1.00 35.69 86 SER A C 1
ATOM 669 O O . SER A 1 86 ? 8.724 -5.660 16.338 1.00 35.69 86 SER A O 1
ATOM 671 N N . TYR A 1 87 ? 7.292 -4.382 17.550 1.00 34.25 87 TYR A N 1
ATOM 672 C CA . TYR A 1 87 ? 8.146 -3.243 17.874 1.00 34.25 87 TYR A CA 1
ATOM 673 C C . TYR A 1 87 ? 8.073 -3.010 19.380 1.00 34.25 87 TYR A C 1
ATOM 675 O O . TYR A 1 87 ? 6.948 -3.108 19.926 1.00 34.25 87 TYR A O 1
#

Sequence (87 aa):
LVYNADETSLIWKYLPETSLVSMMEKTASGFKLCKETVTLLCCANAIGSHRLPLLLVGKSKRPRAMIGVQKLPVVYDYQTKLITESY

Secondary structure (DSSP, 8-state):
--EEEEEEEEEESPPPTTSHHHHHHHHSTT-----EEEEEEEEEETTSS-BPPPEEEESSSS-GGGTT----SSEEEE-SS------

pLDDT: mean 81.13, std 14.24, range [34.25, 96.44]

Organism: NCBI:txid268474

Foldseek 3Di:
DDKDKDKDKDWPQADDCPDPVNVVLVPDPPRDGPTAIWMKMWMADPVRPDTDFIEIEHADQDDPVCVPPPDDSHHYDYDPDPPPPPD